Protein AF-A0A1F8WYG2-F1 (afdb_monomer_lite)

Radius of gyration: 19.36 Å; chains: 1; bounding box: 57×22×66 Å

Structure (mmCIF, N/CA/C/O backbone):
data_AF-A0A1F8WYG2-F1
#
_entry.id   AF-A0A1F8WYG2-F1
#
loop_
_atom_site.group_PDB
_atom_site.id
_atom_site.type_symbol
_atom_site.label_atom_id
_atom_site.label_alt_id
_atom_site.label_comp_id
_atom_site.label_asym_id
_atom_site.label_entity_id
_atom_site.label_seq_id
_atom_site.pdbx_PDB_ins_code
_atom_site.Cartn_x
_atom_site.Cartn_y
_atom_site.Cartn_z
_atom_site.occupancy
_atom_site.B_iso_or_equiv
_atom_site.auth_seq_id
_atom_site.auth_comp_id
_atom_site.auth_asym_id
_atom_site.auth_atom_id
_atom_site.pdbx_PDB_model_num
ATOM 1 N N . MET A 1 1 ? -41.622 7.929 -39.338 1.00 44.53 1 MET A N 1
ATOM 2 C CA . MET A 1 1 ? -40.255 7.394 -39.128 1.00 44.53 1 MET A CA 1
ATOM 3 C C . MET A 1 1 ? -39.830 7.706 -37.699 1.00 44.53 1 MET A C 1
ATOM 5 O O . MET A 1 1 ? -39.819 8.874 -37.331 1.00 44.53 1 MET A O 1
ATOM 9 N N . LYS A 1 2 ? -39.588 6.684 -36.868 1.00 41.88 2 LYS A N 1
ATOM 10 C CA . LYS A 1 2 ? -39.145 6.846 -35.472 1.00 41.88 2 LYS A CA 1
ATOM 11 C C . LYS A 1 2 ? -37.666 7.257 -35.469 1.00 41.88 2 LYS A C 1
ATOM 13 O O . LYS A 1 2 ? -36.857 6.557 -36.065 1.00 41.88 2 LYS A O 1
ATOM 18 N N . LYS A 1 3 ? -37.320 8.378 -34.828 1.00 45.22 3 LYS A N 1
ATOM 19 C CA . LYS A 1 3 ? -35.924 8.727 -34.521 1.00 45.22 3 LYS A CA 1
ATOM 20 C C . LYS A 1 3 ? -35.469 7.810 -33.383 1.00 45.22 3 LYS A C 1
ATOM 22 O O . LYS A 1 3 ? -36.009 7.900 -32.285 1.00 45.22 3 LYS A O 1
ATOM 27 N N . THR A 1 4 ? -34.554 6.890 -33.660 1.00 48.59 4 THR A N 1
ATOM 28 C CA . THR A 1 4 ? -33.928 6.028 -32.653 1.00 48.59 4 THR A CA 1
ATOM 29 C C . THR A 1 4 ? -33.002 6.861 -31.769 1.00 48.59 4 THR A C 1
ATOM 31 O O . THR A 1 4 ? -32.191 7.644 -32.264 1.00 48.59 4 THR A O 1
ATOM 34 N N . ALA A 1 5 ? -33.166 6.729 -30.451 1.00 56.44 5 ALA A N 1
ATOM 35 C CA . ALA A 1 5 ? -32.264 7.305 -29.466 1.00 56.44 5 ALA A CA 1
ATOM 36 C C . ALA A 1 5 ? -30.870 6.695 -29.660 1.00 56.44 5 ALA A C 1
ATOM 38 O O . ALA A 1 5 ? -30.727 5.478 -29.751 1.00 56.44 5 ALA A O 1
ATOM 39 N N . LYS A 1 6 ? -29.856 7.552 -29.771 1.00 54.53 6 LYS A N 1
ATOM 40 C CA . LYS A 1 6 ? -28.453 7.149 -29.827 1.00 54.53 6 LYS A CA 1
ATOM 41 C C . LYS A 1 6 ? -28.113 6.533 -28.469 1.00 54.53 6 LYS A C 1
ATOM 43 O O . LYS A 1 6 ? -28.073 7.260 -27.480 1.00 54.53 6 LYS A O 1
ATOM 48 N N . GLU A 1 7 ? -27.934 5.215 -28.413 1.00 55.88 7 GLU A N 1
ATOM 49 C CA . GLU A 1 7 ? -27.361 4.546 -27.246 1.00 55.88 7 GLU A CA 1
ATOM 50 C C . GLU A 1 7 ? -25.999 5.187 -26.973 1.00 55.88 7 GLU A C 1
ATOM 52 O O . GLU A 1 7 ? -25.064 5.079 -27.765 1.00 55.88 7 GLU A O 1
ATOM 57 N N . THR A 1 8 ? -25.903 5.949 -25.888 1.00 54.72 8 THR A N 1
ATOM 58 C CA . THR A 1 8 ? -24.625 6.453 -25.398 1.00 54.72 8 THR A CA 1
ATOM 59 C C . THR A 1 8 ? -23.932 5.288 -24.707 1.00 54.72 8 THR A C 1
ATOM 61 O O . THR A 1 8 ? -24.116 5.081 -23.507 1.00 54.72 8 THR A O 1
ATOM 64 N N . SER A 1 9 ? -23.177 4.488 -25.459 1.00 60.47 9 SER A N 1
ATOM 65 C CA . SER A 1 9 ? -22.194 3.590 -24.866 1.00 60.47 9 SER A CA 1
ATOM 66 C C . SER A 1 9 ? -21.177 4.459 -24.125 1.00 60.47 9 SER A C 1
ATOM 68 O O . SER A 1 9 ? -20.394 5.186 -24.735 1.00 60.47 9 SER A O 1
ATOM 70 N N . PHE A 1 10 ? -21.238 4.456 -22.794 1.00 62.09 10 PHE A N 1
ATOM 71 C CA . PHE A 1 10 ? -20.141 4.959 -21.980 1.00 62.09 10 PHE A CA 1
ATOM 72 C C . PHE A 1 10 ? -18.977 3.990 -22.180 1.00 62.09 10 PHE A C 1
ATOM 74 O O . PHE A 1 10 ? -18.913 2.949 -21.527 1.00 62.09 10 PHE A O 1
ATOM 81 N N . ASP A 1 11 ? -18.079 4.305 -23.111 1.00 64.69 11 ASP A N 1
ATOM 82 C CA . ASP A 1 11 ? -16.785 3.640 -23.155 1.00 64.69 11 ASP A CA 1
ATOM 83 C C . ASP A 1 11 ? -16.058 4.003 -21.858 1.00 64.69 11 ASP A C 1
ATOM 85 O O . ASP A 1 11 ? -15.578 5.122 -21.662 1.00 64.69 11 ASP A O 1
ATOM 89 N N . ASN A 1 12 ? -16.059 3.063 -20.916 1.00 78.12 12 ASN A N 1
ATOM 90 C CA . ASN A 1 12 ? -15.431 3.227 -19.616 1.00 78.12 12 ASN A CA 1
ATOM 91 C C . ASN A 1 12 ? -13.911 3.105 -19.771 1.00 78.12 12 ASN A C 1
ATOM 93 O O . ASN A 1 12 ? -13.324 2.051 -19.522 1.00 78.12 12 ASN A O 1
ATOM 97 N N . PHE A 1 13 ? -13.266 4.190 -20.195 1.00 87.75 13 PHE A N 1
ATOM 98 C CA . PHE A 1 13 ? -11.813 4.298 -20.161 1.00 87.75 13 PHE A CA 1
ATOM 99 C C . PHE A 1 13 ? -11.350 4.515 -18.722 1.00 87.75 13 PHE A C 1
ATOM 101 O O . PHE A 1 13 ? -11.733 5.483 -18.065 1.00 87.75 13 PHE A O 1
ATOM 108 N N . PHE A 1 14 ? -10.498 3.616 -18.235 1.00 90.06 14 PHE A N 1
ATOM 109 C CA . PHE A 1 14 ? -9.895 3.717 -16.913 1.00 90.06 14 PHE A CA 1
ATOM 110 C C . PHE A 1 14 ? -8.401 3.983 -17.030 1.00 90.06 14 PHE A C 1
ATOM 112 O O . PHE A 1 14 ? -7.701 3.335 -17.809 1.00 90.06 14 PHE A O 1
ATOM 119 N N . LYS A 1 15 ? -7.898 4.910 -16.215 1.00 93.88 15 LYS A N 1
ATOM 120 C CA . LYS A 1 15 ? -6.464 5.140 -16.082 1.00 93.88 15 LYS A CA 1
ATOM 121 C C . LYS A 1 15 ? -5.867 4.065 -15.177 1.00 93.88 15 LYS A C 1
ATOM 123 O O . LYS A 1 15 ? -6.385 3.800 -14.089 1.00 93.88 15 LYS A O 1
ATOM 128 N N . ILE A 1 16 ? -4.786 3.448 -15.634 1.00 95.19 16 ILE A N 1
ATOM 129 C CA . ILE A 1 16 ? -4.083 2.380 -14.921 1.00 95.19 16 ILE A CA 1
ATOM 130 C C . ILE A 1 16 ? -2.576 2.610 -15.009 1.00 95.19 16 ILE A C 1
ATOM 132 O O . ILE A 1 16 ? -2.109 3.272 -15.936 1.00 95.19 16 ILE A O 1
ATOM 136 N N . ASP A 1 17 ? -1.828 2.052 -14.063 1.00 96.75 17 ASP A N 1
ATOM 137 C CA . ASP A 1 17 ? -0.365 1.995 -14.113 1.00 96.75 17 ASP A CA 1
ATOM 138 C C . ASP A 1 17 ? 0.087 0.545 -13.933 1.00 96.75 17 ASP A C 1
ATOM 140 O O . ASP A 1 17 ? -0.236 -0.097 -12.937 1.00 96.75 17 ASP A O 1
ATOM 144 N N . LEU A 1 18 ? 0.793 0.005 -14.921 1.00 97.00 18 LEU A N 1
ATOM 145 C CA . LEU A 1 18 ? 1.204 -1.398 -14.939 1.00 97.00 18 LEU A CA 1
ATOM 146 C C . LEU A 1 18 ? 2.680 -1.599 -14.576 1.00 97.00 18 LEU A C 1
ATOM 148 O O . LEU A 1 18 ? 3.177 -2.715 -14.699 1.00 97.00 18 LEU A O 1
ATOM 152 N N . HIS A 1 19 ? 3.385 -0.547 -14.146 1.00 97.19 19 HIS A N 1
ATOM 153 C CA . HIS A 1 19 ? 4.816 -0.616 -13.858 1.00 97.19 19 HIS A CA 1
ATOM 154 C C . HIS A 1 19 ? 5.173 0.196 -12.612 1.00 97.19 19 HIS A C 1
ATOM 156 O O . HIS A 1 19 ? 5.868 1.211 -12.676 1.00 97.19 19 HIS A O 1
ATOM 162 N N . ILE A 1 20 ? 4.752 -0.288 -11.442 1.00 97.56 20 ILE A N 1
ATOM 163 C CA . ILE A 1 20 ? 5.141 0.2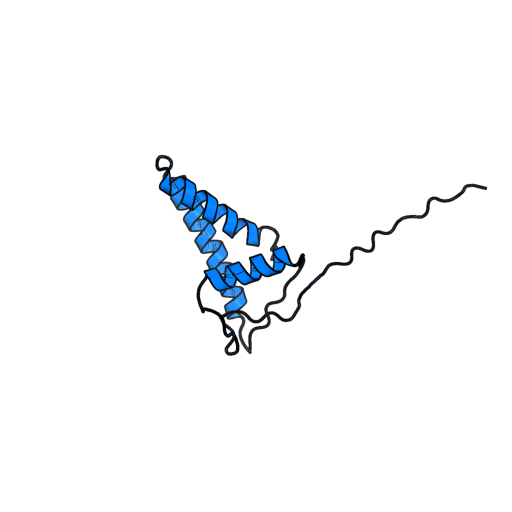99 -10.158 1.00 97.56 20 ILE A CA 1
ATOM 164 C C . ILE A 1 20 ? 6.160 -0.593 -9.453 1.00 97.56 20 ILE A C 1
ATOM 166 O O . ILE A 1 20 ? 5.890 -1.746 -9.120 1.00 97.56 20 ILE A O 1
ATOM 170 N N . HIS A 1 21 ? 7.324 -0.020 -9.150 1.00 98.06 21 HIS A N 1
ATOM 171 C CA . HIS A 1 21 ? 8.255 -0.578 -8.173 1.00 98.06 21 HIS A CA 1
ATOM 172 C C . HIS A 1 21 ? 7.916 -0.061 -6.769 1.00 98.06 21 HIS A C 1
ATOM 174 O O . HIS A 1 21 ? 7.545 1.098 -6.598 1.00 98.06 21 HIS A O 1
ATOM 180 N N . THR A 1 22 ? 8.089 -0.906 -5.763 1.00 98.44 22 THR A N 1
ATOM 181 C CA . THR A 1 22 ? 7.867 -0.623 -4.343 1.00 98.44 22 THR A CA 1
ATOM 182 C C . THR A 1 22 ? 9.198 -0.549 -3.594 1.00 98.44 22 THR A C 1
ATOM 184 O O . THR A 1 22 ? 10.235 -0.920 -4.151 1.00 98.44 22 THR A O 1
ATOM 187 N N . PRO A 1 23 ? 9.206 -0.156 -2.307 1.00 98.38 23 PRO A N 1
ATOM 188 C CA . PRO A 1 23 ? 10.413 -0.208 -1.485 1.00 98.38 23 PRO A CA 1
ATOM 189 C C . PRO A 1 23 ? 11.090 -1.587 -1.365 1.00 98.38 23 PRO A C 1
ATOM 191 O O . PRO A 1 23 ? 12.257 -1.648 -0.969 1.00 98.38 23 PRO A O 1
ATOM 194 N N . SER A 1 24 ? 10.395 -2.683 -1.706 1.00 97.56 24 SER A N 1
ATOM 195 C CA . SER A 1 24 ? 10.988 -4.028 -1.797 1.00 97.56 24 SER A CA 1
ATOM 196 C C . SER A 1 24 ? 11.847 -4.228 -3.050 1.00 97.56 24 SER A C 1
ATOM 198 O O . SER A 1 24 ? 12.646 -5.161 -3.104 1.00 97.56 24 SER A O 1
ATOM 200 N N . SER A 1 25 ? 11.723 -3.359 -4.053 1.00 97.25 25 SER A N 1
ATOM 201 C CA . SER A 1 25 ? 12.573 -3.374 -5.240 1.00 97.25 25 SER A CA 1
ATOM 202 C C . SER A 1 25 ? 13.958 -2.801 -4.937 1.00 97.25 25 SER A C 1
ATOM 204 O O . SER A 1 25 ? 14.108 -1.796 -4.238 1.00 97.25 25 SER A O 1
ATOM 206 N N . SER A 1 26 ? 14.995 -3.399 -5.522 1.00 94.75 26 SER A N 1
ATOM 207 C CA . SER A 1 26 ? 16.385 -2.956 -5.353 1.00 94.75 26 SER A CA 1
ATOM 208 C C . SER A 1 26 ? 16.643 -1.541 -5.884 1.00 94.75 26 SER A C 1
ATOM 210 O O . SER A 1 26 ? 17.488 -0.831 -5.344 1.00 94.75 26 SER A O 1
ATOM 212 N N . CYS A 1 27 ? 15.907 -1.113 -6.914 1.00 95.69 27 CYS A N 1
ATOM 213 C CA . CYS A 1 27 ? 16.064 0.200 -7.544 1.00 95.69 27 CYS A CA 1
ATOM 214 C C . CYS A 1 27 ? 15.300 1.329 -6.833 1.00 95.69 27 CYS A C 1
ATOM 216 O O . CYS A 1 27 ? 15.428 2.493 -7.224 1.00 95.69 27 CYS A O 1
ATOM 218 N N . TYR A 1 28 ? 14.472 1.004 -5.836 1.00 97.06 28 TYR A N 1
ATOM 219 C CA . TYR A 1 28 ? 13.579 1.977 -5.222 1.00 97.06 28 TYR A CA 1
ATOM 220 C C . TYR A 1 28 ? 14.353 2.942 -4.322 1.00 97.06 28 TYR A C 1
ATOM 222 O O . TYR A 1 28 ? 15.073 2.528 -3.415 1.00 97.06 28 TYR A O 1
ATOM 230 N N . LYS A 1 29 ? 14.203 4.245 -4.582 1.00 96.06 29 LYS A N 1
ATOM 231 C CA . LYS A 1 29 ? 14.987 5.308 -3.927 1.00 96.06 29 LYS A CA 1
ATOM 232 C C . LYS A 1 29 ? 14.320 5.908 -2.686 1.00 96.06 29 LYS A C 1
ATOM 234 O O . LYS A 1 29 ? 14.965 6.668 -1.970 1.00 96.06 29 LYS A O 1
ATOM 239 N N . GLY A 1 30 ? 13.036 5.628 -2.461 1.00 95.00 30 GLY A N 1
ATOM 240 C CA . GLY A 1 30 ? 12.296 6.122 -1.298 1.00 95.00 30 GLY A CA 1
ATOM 241 C C . GLY A 1 30 ? 12.631 5.369 -0.009 1.00 95.00 30 GLY A C 1
ATOM 242 O O . GLY A 1 30 ? 13.478 4.473 0.016 1.00 95.00 30 GLY A O 1
ATOM 243 N N . LYS A 1 31 ? 11.948 5.737 1.080 1.00 97.31 31 LYS A N 1
ATOM 244 C CA . LYS A 1 31 ? 12.099 5.050 2.367 1.00 97.31 31 LYS A CA 1
ATOM 245 C C . LYS A 1 31 ? 11.592 3.611 2.273 1.00 97.31 31 LYS A C 1
ATOM 247 O O . LYS A 1 31 ? 10.690 3.303 1.501 1.00 97.31 31 LYS A O 1
ATOM 252 N N . LYS A 1 32 ? 12.175 2.725 3.079 1.00 95.88 32 LYS A N 1
ATOM 253 C CA . LYS A 1 32 ? 11.794 1.307 3.159 1.00 95.88 32 LYS A CA 1
ATOM 254 C C . LYS A 1 32 ? 10.936 1.038 4.393 1.00 95.88 32 LYS A C 1
ATOM 256 O O . LYS A 1 32 ? 11.266 0.178 5.202 1.00 95.88 32 LYS A O 1
ATOM 261 N N . ASP A 1 33 ? 9.865 1.814 4.539 1.00 97.50 33 ASP A N 1
ATOM 262 C CA . ASP A 1 33 ? 8.914 1.748 5.651 1.00 97.50 33 ASP A CA 1
ATOM 263 C C . ASP A 1 33 ? 7.461 1.680 5.154 1.00 97.50 33 ASP A C 1
ATOM 265 O O . ASP A 1 33 ? 7.183 1.885 3.973 1.00 97.50 33 ASP A O 1
ATOM 269 N N . ASP A 1 34 ? 6.533 1.353 6.058 1.00 97.94 34 ASP A N 1
ATOM 270 C CA . ASP A 1 34 ? 5.113 1.151 5.740 1.00 97.94 34 ASP A CA 1
ATOM 271 C C . ASP A 1 34 ? 4.437 2.424 5.203 1.00 97.94 34 ASP A C 1
ATOM 273 O O . ASP A 1 34 ? 3.514 2.338 4.393 1.00 97.94 34 ASP A O 1
ATOM 277 N N . GLU A 1 35 ? 4.901 3.607 5.614 1.00 97.81 35 GLU A N 1
ATOM 278 C CA . GLU A 1 35 ? 4.338 4.879 5.156 1.00 97.81 35 GLU A CA 1
ATOM 279 C C . GLU A 1 35 ? 4.651 5.126 3.673 1.00 97.81 35 GLU A C 1
ATOM 281 O O . GLU A 1 35 ? 3.784 5.606 2.943 1.00 97.81 35 GLU A O 1
ATOM 286 N N . GLU A 1 36 ? 5.831 4.731 3.179 1.00 98.12 36 GLU A N 1
ATOM 287 C CA . GLU A 1 36 ? 6.140 4.834 1.746 1.00 98.12 36 GLU A CA 1
ATOM 288 C C . GLU A 1 36 ? 5.259 3.896 0.896 1.00 98.12 36 GLU A C 1
ATOM 290 O O . GLU A 1 36 ? 4.838 4.274 -0.198 1.00 98.12 36 GLU A O 1
ATOM 295 N N . TYR A 1 37 ? 4.881 2.717 1.409 1.00 98.25 37 TYR A N 1
ATOM 296 C CA . TYR A 1 37 ? 3.887 1.859 0.743 1.00 98.25 37 TYR A CA 1
ATOM 297 C C . TYR A 1 37 ? 2.512 2.529 0.691 1.00 98.25 37 TYR A C 1
ATOM 299 O O . TYR A 1 37 ? 1.893 2.594 -0.371 1.00 98.25 37 TYR A O 1
ATOM 307 N N . LEU A 1 38 ? 2.028 3.065 1.814 1.00 98.06 38 LEU A N 1
ATOM 308 C CA . LEU A 1 38 ? 0.740 3.765 1.852 1.00 98.06 38 LEU A CA 1
ATOM 309 C C . LEU A 1 38 ? 0.725 4.967 0.900 1.00 98.06 38 LEU A C 1
ATOM 311 O O . LEU A 1 38 ? -0.261 5.184 0.195 1.00 98.06 38 LEU A O 1
ATOM 315 N N . LYS A 1 39 ? 1.845 5.685 0.792 1.00 98.06 39 LYS A N 1
ATOM 316 C CA . LYS A 1 39 ? 2.022 6.807 -0.134 1.00 98.06 39 LYS A CA 1
ATOM 317 C C . LYS A 1 39 ? 1.902 6.404 -1.607 1.00 98.06 39 LYS A C 1
ATOM 319 O O . LYS A 1 39 ? 1.412 7.207 -2.405 1.00 98.06 39 LYS A O 1
ATOM 324 N N . ILE A 1 40 ? 2.291 5.183 -1.991 1.00 97.69 40 ILE A N 1
ATOM 325 C CA . ILE A 1 40 ? 2.040 4.657 -3.348 1.00 97.69 40 ILE A CA 1
ATOM 326 C C . ILE A 1 40 ? 0.529 4.602 -3.613 1.00 97.69 40 ILE A C 1
ATOM 328 O O . ILE A 1 40 ? 0.074 5.098 -4.645 1.00 97.69 40 ILE A O 1
ATOM 332 N N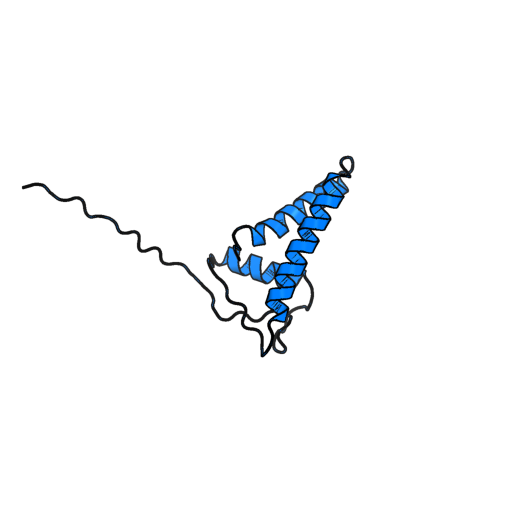 . LEU A 1 41 ? -0.264 4.083 -2.668 1.00 97.00 41 LEU A N 1
ATOM 333 C CA . LEU A 1 41 ? -1.727 4.019 -2.800 1.00 97.00 41 LEU A CA 1
ATOM 334 C C . LEU A 1 41 ? -2.372 5.410 -2.780 1.00 97.00 41 LEU A C 1
ATOM 336 O O . LEU A 1 41 ? -3.273 5.684 -3.573 1.00 97.00 41 LEU A O 1
ATOM 340 N N . GLU A 1 42 ? -1.898 6.312 -1.916 1.00 96.81 42 GLU A N 1
ATOM 341 C CA . GLU A 1 42 ? -2.346 7.711 -1.890 1.00 96.81 42 GLU A CA 1
ATOM 342 C C . GLU A 1 42 ? -2.074 8.403 -3.230 1.00 96.81 42 GLU A C 1
ATOM 344 O O . GLU A 1 42 ? -2.943 9.092 -3.767 1.00 96.81 42 GLU A O 1
ATOM 349 N N . THR A 1 43 ? -0.891 8.177 -3.805 1.00 96.50 43 THR A N 1
ATOM 350 C CA . THR A 1 43 ? -0.502 8.724 -5.109 1.00 96.50 43 THR A CA 1
ATOM 351 C C . THR A 1 43 ? -1.362 8.144 -6.224 1.00 96.50 43 THR A C 1
ATOM 353 O O . THR A 1 43 ? -1.832 8.902 -7.073 1.00 96.50 43 THR A O 1
ATOM 356 N N . ALA A 1 44 ? -1.626 6.836 -6.212 1.00 95.69 44 ALA A N 1
ATOM 357 C CA . ALA A 1 44 ? -2.505 6.190 -7.180 1.00 95.69 44 ALA A CA 1
ATOM 358 C C . ALA A 1 44 ? -3.922 6.779 -7.129 1.00 95.69 44 ALA A C 1
ATOM 360 O O . ALA A 1 44 ? -4.452 7.208 -8.154 1.00 95.69 44 ALA A O 1
ATOM 361 N N . LYS A 1 45 ? -4.487 6.917 -5.923 1.00 94.44 45 LYS A N 1
ATOM 362 C CA . LYS A 1 45 ? -5.809 7.516 -5.700 1.00 94.44 45 LYS A CA 1
ATOM 363 C C . LYS A 1 45 ? -5.862 8.981 -6.137 1.00 94.44 45 LYS A C 1
ATOM 365 O O . LYS A 1 45 ? -6.806 9.384 -6.806 1.00 94.44 45 LYS A O 1
ATOM 370 N N . LYS A 1 46 ? -4.831 9.772 -5.816 1.00 95.94 46 LYS A N 1
ATOM 371 C CA . LYS A 1 46 ? -4.708 11.176 -6.248 1.00 95.94 46 LYS A CA 1
ATOM 372 C C . LYS A 1 46 ? -4.655 11.315 -7.773 1.00 95.94 46 LYS A C 1
ATOM 374 O O . LYS A 1 46 ? -5.124 12.314 -8.306 1.00 95.94 46 LYS A O 1
ATOM 379 N N . ASN A 1 47 ? -4.072 10.337 -8.462 1.00 95.25 47 ASN A N 1
ATOM 380 C CA . ASN A 1 47 ? -3.928 10.326 -9.917 1.00 95.25 47 ASN A CA 1
ATOM 381 C C . ASN A 1 47 ? -5.096 9.656 -10.657 1.00 95.25 47 ASN A C 1
ATOM 383 O O . ASN A 1 47 ? -4.974 9.471 -11.872 1.00 95.25 47 ASN A O 1
ATOM 387 N N . ASP A 1 48 ? -6.176 9.308 -9.946 1.00 93.25 48 ASP A N 1
ATOM 388 C CA . ASP A 1 48 ? -7.345 8.576 -10.450 1.00 93.25 48 ASP A CA 1
ATOM 389 C C . ASP A 1 48 ? -6.977 7.247 -11.137 1.00 93.25 48 ASP A C 1
ATOM 391 O O . ASP A 1 48 ? -7.562 6.837 -12.139 1.00 93.25 48 ASP A O 1
ATOM 395 N N . LEU A 1 49 ? -5.950 6.567 -10.611 1.00 93.62 49 LEU A N 1
ATOM 396 C CA . LEU A 1 49 ? -5.583 5.231 -11.067 1.00 93.62 49 LEU A CA 1
ATOM 397 C C . LEU A 1 49 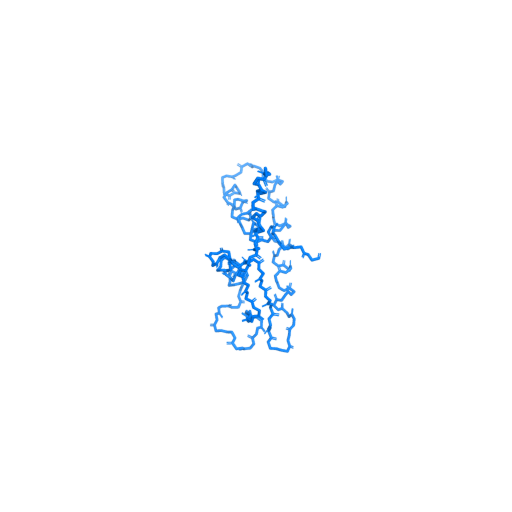? -6.563 4.214 -10.488 1.00 93.62 49 LEU A C 1
ATOM 399 O O . LEU A 1 49 ? -6.659 4.036 -9.273 1.00 93.62 49 LEU A O 1
ATOM 403 N N . ARG A 1 50 ? -7.276 3.521 -11.373 1.00 91.81 50 ARG A N 1
ATOM 404 C CA . ARG A 1 50 ? -8.247 2.484 -11.002 1.00 91.81 50 ARG A CA 1
ATOM 405 C C . ARG A 1 50 ? -7.593 1.139 -10.731 1.00 91.81 50 ARG A C 1
ATOM 407 O O . ARG A 1 50 ? -8.125 0.361 -9.947 1.00 91.81 50 ARG A O 1
ATOM 414 N N . VAL A 1 51 ? -6.461 0.881 -11.381 1.00 92.88 51 VAL A N 1
ATOM 415 C CA . VAL A 1 51 ? -5.661 -0.333 -11.222 1.00 92.88 51 VAL A CA 1
ATOM 416 C C . VAL A 1 51 ? -4.191 0.060 -11.196 1.00 92.88 51 VAL A C 1
ATOM 418 O O . VAL A 1 51 ? -3.758 0.904 -11.984 1.00 92.88 51 VAL A O 1
ATOM 421 N N . ILE A 1 52 ? -3.439 -0.575 -10.301 1.00 95.06 52 ILE A N 1
ATOM 422 C CA . ILE A 1 52 ? -1.981 -0.540 -10.297 1.00 95.06 52 ILE A CA 1
ATOM 423 C C . ILE A 1 52 ? -1.431 -1.966 -10.340 1.00 95.06 52 ILE A C 1
ATOM 425 O O . ILE A 1 52 ? -2.016 -2.860 -9.726 1.00 95.06 52 ILE A O 1
ATOM 429 N N . ALA A 1 53 ? -0.313 -2.183 -11.028 1.00 96.50 53 ALA A N 1
ATOM 430 C CA . ALA A 1 53 ? 0.437 -3.433 -10.964 1.00 96.50 53 ALA A CA 1
ATOM 431 C C . ALA A 1 53 ? 1.766 -3.224 -10.237 1.00 96.50 53 ALA A C 1
ATOM 433 O O . ALA A 1 53 ? 2.494 -2.266 -10.499 1.00 96.50 53 ALA A O 1
ATOM 434 N N . ILE A 1 54 ? 2.079 -4.149 -9.331 1.00 97.06 54 ILE A N 1
ATOM 435 C CA . ILE A 1 54 ? 3.360 -4.185 -8.632 1.00 97.06 54 ILE A CA 1
ATOM 436 C C . ILE A 1 54 ? 4.326 -5.055 -9.431 1.00 97.06 54 ILE A C 1
ATOM 438 O O . ILE A 1 54 ? 4.082 -6.245 -9.620 1.00 97.06 54 ILE A O 1
ATOM 442 N N . THR A 1 55 ? 5.424 -4.460 -9.884 1.00 97.31 55 THR A N 1
ATOM 443 C CA . THR A 1 55 ? 6.409 -5.087 -10.774 1.00 97.31 55 THR A CA 1
ATOM 444 C C . THR A 1 55 ? 7.817 -4.944 -10.199 1.00 97.31 55 THR A C 1
ATOM 446 O O . THR A 1 55 ? 8.708 -4.376 -10.828 1.00 97.31 55 THR A O 1
ATOM 449 N N . ASP A 1 56 ? 8.029 -5.401 -8.965 1.00 98.00 56 ASP A N 1
ATOM 450 C CA . ASP A 1 56 ? 9.347 -5.369 -8.324 1.00 98.00 56 ASP A CA 1
ATOM 451 C C . ASP A 1 56 ? 10.366 -6.258 -9.048 1.00 98.00 56 ASP A C 1
ATOM 453 O O . ASP A 1 56 ? 10.025 -7.271 -9.659 1.00 98.00 56 ASP A O 1
ATOM 457 N N . HIS A 1 57 ? 11.647 -5.889 -8.971 1.00 97.00 57 HIS A N 1
ATOM 458 C CA . HIS A 1 57 ? 12.711 -6.666 -9.603 1.00 97.00 57 HIS A CA 1
ATOM 459 C C . HIS A 1 57 ? 12.826 -8.055 -8.973 1.00 97.00 57 HIS A C 1
ATOM 461 O O . HIS A 1 57 ? 13.292 -8.185 -7.841 1.00 97.00 57 HIS A O 1
ATOM 467 N N . ASN A 1 58 ? 12.443 -9.083 -9.737 1.00 95.62 58 ASN A N 1
ATOM 468 C CA . ASN A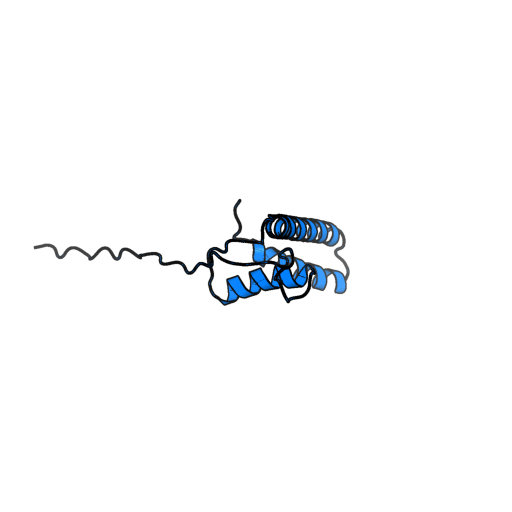 1 58 ? 12.570 -10.499 -9.379 1.00 95.62 58 ASN A CA 1
ATOM 469 C C . ASN A 1 58 ? 11.972 -10.843 -8.002 1.00 95.62 58 ASN A C 1
ATOM 471 O O . ASN A 1 58 ? 12.489 -11.709 -7.298 1.00 95.62 58 ASN A O 1
ATOM 475 N N . SER A 1 59 ? 10.917 -10.138 -7.589 1.00 95.06 59 SER A N 1
ATOM 476 C CA . SER A 1 59 ? 10.358 -10.257 -6.246 1.00 95.06 59 SER A CA 1
ATOM 477 C C . SER A 1 59 ? 8.859 -9.974 -6.229 1.00 95.06 59 SER A C 1
ATOM 479 O O . SER A 1 59 ? 8.362 -9.143 -6.982 1.00 95.06 59 SER A O 1
ATOM 481 N N . ILE A 1 60 ? 8.149 -10.650 -5.327 1.00 96.81 60 ILE A N 1
ATOM 482 C CA . ILE A 1 60 ? 6.736 -10.395 -5.004 1.00 96.81 60 ILE A CA 1
ATOM 483 C C . ILE A 1 60 ? 6.568 -9.785 -3.604 1.00 96.81 60 ILE A C 1
ATOM 485 O O . ILE A 1 60 ? 5.449 -9.652 -3.106 1.00 96.81 60 ILE A O 1
ATOM 489 N N . GLU A 1 61 ? 7.672 -9.437 -2.939 1.00 98.00 61 GLU A N 1
ATOM 490 C CA . GLU A 1 61 ? 7.654 -8.979 -1.546 1.00 98.00 61 GLU A CA 1
ATOM 491 C C . GLU A 1 61 ? 6.905 -7.652 -1.378 1.00 98.00 61 GLU A C 1
ATOM 493 O O . GLU A 1 61 ? 6.223 -7.468 -0.372 1.00 98.00 61 GLU A O 1
ATOM 498 N N . GLY A 1 62 ? 6.910 -6.773 -2.387 1.00 97.69 62 GLY A N 1
ATOM 499 C CA . GLY A 1 62 ? 6.116 -5.546 -2.355 1.00 97.69 62 GLY A CA 1
ATOM 500 C C . GLY A 1 62 ? 4.614 -5.808 -2.235 1.00 97.69 62 GLY A C 1
ATOM 501 O O . GLY A 1 62 ? 3.941 -5.193 -1.409 1.00 97.69 62 GLY A O 1
ATOM 502 N N . TYR A 1 63 ? 4.092 -6.775 -2.996 1.00 96.00 63 TYR A N 1
ATOM 503 C CA . TYR A 1 63 ? 2.693 -7.202 -2.902 1.00 96.00 63 TYR A CA 1
ATOM 504 C C . TYR A 1 63 ? 2.372 -7.783 -1.518 1.00 96.00 63 TYR A C 1
ATOM 506 O O . TYR A 1 63 ? 1.421 -7.345 -0.868 1.00 96.00 63 TYR A O 1
ATOM 514 N N . LYS A 1 64 ? 3.199 -8.714 -1.023 1.00 97.56 64 LYS A N 1
ATOM 515 C CA . LYS A 1 64 ? 3.020 -9.298 0.318 1.00 97.56 64 LYS A CA 1
ATOM 516 C C . LYS A 1 64 ? 3.036 -8.229 1.407 1.00 97.56 64 LYS A C 1
ATOM 518 O O . LYS A 1 64 ? 2.259 -8.299 2.358 1.00 97.56 64 LYS A O 1
ATOM 523 N N . LYS A 1 65 ? 3.890 -7.214 1.259 1.00 98.00 65 LYS A N 1
ATOM 524 C CA . LYS A 1 65 ? 3.997 -6.119 2.218 1.00 98.00 65 LYS A CA 1
ATOM 525 C C . LYS A 1 65 ? 2.724 -5.275 2.273 1.00 98.00 65 LYS A C 1
ATOM 527 O O . LYS A 1 65 ? 2.297 -4.940 3.375 1.00 98.00 65 LYS A O 1
ATOM 532 N N . PHE A 1 66 ? 2.065 -5.009 1.143 1.00 97.25 66 PHE A N 1
ATOM 533 C CA . PHE A 1 66 ? 0.746 -4.361 1.140 1.00 97.25 66 PHE A CA 1
ATOM 534 C C . PHE A 1 66 ? -0.303 -5.157 1.926 1.00 97.25 66 PHE A C 1
ATOM 536 O O . PHE A 1 66 ? -1.037 -4.564 2.719 1.00 97.25 66 PHE A O 1
ATOM 543 N N . LEU A 1 67 ? -0.355 -6.483 1.750 1.00 96.00 67 LEU A N 1
ATOM 544 C CA . LEU A 1 67 ? -1.278 -7.344 2.501 1.00 96.00 67 LEU A CA 1
ATOM 545 C C . LEU A 1 67 ? -0.983 -7.312 4.003 1.00 96.00 67 LEU A C 1
ATOM 547 O O . LEU A 1 67 ? -1.882 -7.068 4.803 1.00 96.00 67 LEU A O 1
ATOM 551 N N . CYS A 1 68 ? 0.290 -7.454 4.373 1.00 97.44 68 CYS A N 1
ATOM 552 C CA . CYS A 1 68 ? 0.732 -7.396 5.762 1.00 97.44 68 CYS A CA 1
ATOM 553 C C . CYS A 1 68 ? 0.370 -6.055 6.426 1.00 97.44 68 CYS A C 1
ATOM 555 O O . CYS A 1 68 ? -0.145 -6.035 7.542 1.00 97.44 68 CYS A O 1
ATOM 557 N N . ILE A 1 69 ? 0.578 -4.927 5.733 1.00 97.62 69 ILE A N 1
ATOM 558 C CA . ILE A 1 69 ? 0.195 -3.596 6.232 1.00 97.62 69 ILE A CA 1
ATOM 559 C C . ILE A 1 69 ? -1.322 -3.511 6.437 1.00 97.62 69 ILE A C 1
ATOM 561 O O . ILE A 1 69 ? -1.773 -3.039 7.482 1.00 97.62 69 ILE A O 1
ATOM 565 N N . LYS A 1 70 ? -2.117 -3.982 5.467 1.00 96.44 70 LYS A N 1
ATOM 566 C CA . LYS A 1 70 ? -3.586 -4.003 5.554 1.00 96.44 70 LYS A CA 1
ATOM 567 C C . LYS A 1 70 ? -4.061 -4.806 6.769 1.00 96.44 70 LYS A C 1
ATOM 569 O O . LYS A 1 70 ? -4.884 -4.310 7.537 1.00 96.44 70 LYS A O 1
ATOM 574 N N . GLU A 1 71 ? -3.530 -6.010 6.962 1.00 96.19 71 GLU A N 1
ATOM 575 C CA . GLU A 1 71 ? -3.862 -6.886 8.092 1.00 96.19 71 GLU A CA 1
ATOM 576 C C . GLU A 1 71 ? -3.448 -6.270 9.431 1.00 96.19 71 GLU A C 1
ATOM 578 O O . GLU A 1 71 ? -4.250 -6.218 10.363 1.00 96.19 71 GLU A O 1
ATOM 583 N N . ALA A 1 72 ? -2.238 -5.711 9.517 1.00 96.69 72 ALA A N 1
ATOM 584 C CA . ALA A 1 72 ? -1.754 -5.049 10.724 1.00 96.69 72 ALA A CA 1
ATOM 585 C C . ALA A 1 72 ? -2.607 -3.825 11.099 1.00 96.69 72 ALA A C 1
ATOM 587 O O . ALA A 1 72 ? -2.870 -3.590 12.279 1.00 96.69 72 ALA A O 1
ATOM 588 N N . LEU A 1 73 ? -3.057 -3.038 10.115 1.00 96.12 73 LEU A N 1
ATOM 589 C CA . LEU A 1 73 ? -3.975 -1.920 10.344 1.00 96.12 73 LEU A CA 1
ATOM 590 C C . LEU A 1 73 ? -5.355 -2.400 10.815 1.00 96.12 73 LEU A C 1
ATOM 592 O O . LEU A 1 73 ? -5.928 -1.786 11.714 1.00 96.12 73 LEU A O 1
ATOM 596 N N . ALA A 1 74 ? -5.877 -3.488 10.244 1.00 94.25 74 ALA A N 1
ATOM 597 C CA . ALA A 1 74 ? -7.149 -4.073 10.662 1.00 94.25 74 ALA A CA 1
ATOM 598 C C . ALA A 1 74 ? -7.080 -4.596 12.107 1.00 94.25 74 ALA A C 1
ATOM 600 O O . ALA A 1 74 ? -7.910 -4.215 12.927 1.00 94.25 74 ALA A O 1
ATOM 601 N N . ALA A 1 75 ? -6.034 -5.348 12.453 1.00 94.38 75 ALA A N 1
ATOM 602 C CA . ALA A 1 75 ? -5.824 -5.838 13.813 1.00 94.38 75 ALA A CA 1
ATOM 603 C C . ALA A 1 75 ? -5.686 -4.689 14.830 1.00 94.38 75 ALA A C 1
ATOM 605 O O . ALA A 1 75 ? -6.291 -4.717 15.901 1.00 94.38 75 ALA A O 1
ATOM 606 N N . LYS A 1 76 ? -4.941 -3.626 14.480 1.00 93.88 76 LYS A N 1
ATOM 607 C CA . LYS A 1 76 ? -4.823 -2.426 15.327 1.00 93.88 76 LYS A CA 1
ATOM 608 C C . LYS A 1 76 ? -6.170 -1.737 15.537 1.00 93.88 76 LYS A C 1
ATOM 610 O O . LYS A 1 76 ? -6.472 -1.350 16.663 1.00 93.88 76 LYS A O 1
ATOM 615 N N . ARG A 1 77 ? -6.981 -1.589 14.481 1.00 92.38 77 ARG A N 1
ATOM 616 C CA . ARG A 1 77 ? -8.342 -1.033 14.585 1.00 92.38 77 ARG A CA 1
ATOM 617 C C . ARG A 1 77 ? -9.160 -1.814 15.611 1.00 92.38 77 ARG A C 1
ATOM 619 O O . ARG A 1 77 ? -9.769 -1.181 16.467 1.00 92.38 77 ARG A O 1
ATOM 626 N N . ASP A 1 78 ? -9.148 -3.140 15.522 1.00 90.69 78 ASP A N 1
ATOM 627 C CA . ASP A 1 78 ? -9.959 -4.011 16.377 1.00 90.69 78 ASP A CA 1
ATOM 628 C C . ASP A 1 78 ? -9.514 -3.888 17.842 1.00 90.69 78 ASP A C 1
ATOM 630 O O . ASP A 1 78 ? -10.339 -3.618 18.710 1.00 90.69 78 ASP A O 1
ATOM 634 N N . SER A 1 79 ? -8.199 -3.887 18.099 1.00 88.69 79 SER A N 1
ATOM 635 C CA . SER A 1 79 ? -7.655 -3.667 19.450 1.00 88.69 79 SER A CA 1
ATOM 636 C C . SER A 1 79 ? -8.014 -2.303 20.058 1.00 88.69 79 SER A C 1
ATOM 638 O O . SER A 1 79 ? -8.162 -2.174 21.268 1.00 88.69 79 SER A O 1
ATOM 640 N N . TYR A 1 80 ? -8.157 -1.257 19.235 1.00 85.94 80 TYR A N 1
ATOM 641 C CA . TYR A 1 80 ? -8.498 0.083 19.718 1.00 85.94 80 TYR A CA 1
ATOM 642 C C . TYR A 1 80 ? -9.998 0.291 19.906 1.00 85.94 80 TYR A C 1
ATOM 644 O O . TYR A 1 80 ? -10.379 1.148 20.696 1.00 85.94 80 TYR A O 1
ATOM 652 N N . GLN A 1 81 ? -10.856 -0.472 19.223 1.00 77.44 81 GLN A N 1
ATOM 653 C CA . GLN A 1 81 ? -12.303 -0.408 19.453 1.00 77.44 81 GLN A CA 1
ATOM 654 C C . GLN A 1 81 ? -12.693 -0.895 20.851 1.00 77.44 81 GLN A C 1
ATOM 656 O O . GLN A 1 81 ? -13.689 -0.428 21.395 1.00 77.44 81 GLN A O 1
ATOM 661 N N . GLU A 1 82 ? -11.884 -1.765 21.451 1.00 77.62 82 GLU A N 1
ATOM 662 C CA . GLU A 1 82 ? -12.062 -2.225 22.831 1.00 77.62 82 GLU A CA 1
ATOM 663 C C . GLU A 1 82 ? -11.706 -1.143 23.871 1.00 77.62 82 GLU A C 1
ATOM 665 O O . GLU A 1 82 ? -12.091 -1.244 25.033 1.00 77.62 82 GLU A O 1
ATOM 670 N N . ILE A 1 83 ? -11.010 -0.073 23.464 1.00 76.06 83 ILE A N 1
ATOM 671 C CA . ILE A 1 83 ? -10.503 0.986 24.346 1.00 76.06 83 ILE A CA 1
ATOM 672 C C . ILE A 1 83 ? -11.236 2.298 24.015 1.00 76.06 83 ILE A C 1
ATOM 674 O O . ILE A 1 83 ? -10.776 3.099 23.205 1.00 76.06 83 ILE A O 1
ATOM 678 N N . THR A 1 84 ? -12.408 2.533 24.616 1.00 63.44 84 THR A N 1
ATOM 679 C CA . THR A 1 84 ? -13.343 3.566 24.119 1.00 63.44 84 THR A CA 1
ATOM 680 C C . THR A 1 84 ? -13.211 4.974 24.737 1.00 63.44 84 THR A C 1
ATOM 682 O O . THR A 1 84 ? -13.801 5.911 24.200 1.00 63.44 84 THR A O 1
ATOM 685 N N . ASP A 1 85 ? -12.409 5.180 25.793 1.00 72.62 85 ASP A N 1
ATOM 686 C CA . ASP A 1 85 ? -12.556 6.376 26.659 1.00 72.62 85 ASP A CA 1
ATOM 687 C C . ASP A 1 85 ? -11.485 7.482 26.521 1.00 72.62 85 ASP A C 1
ATOM 689 O O . ASP A 1 85 ? -11.536 8.489 27.230 1.00 72.62 85 ASP A O 1
ATOM 693 N N . SER A 1 86 ? -10.515 7.365 25.603 1.00 82.81 86 SER A N 1
ATOM 694 C CA . SER A 1 86 ? -9.452 8.379 25.433 1.00 82.81 86 SER A CA 1
ATOM 695 C C . SER A 1 86 ? -9.534 9.140 24.104 1.00 82.81 86 SER A C 1
ATOM 697 O O . SER A 1 86 ? -9.620 8.549 23.025 1.00 82.81 86 SER A O 1
ATOM 699 N N . LYS A 1 87 ? -9.392 10.476 24.165 1.00 83.06 87 LYS A N 1
ATOM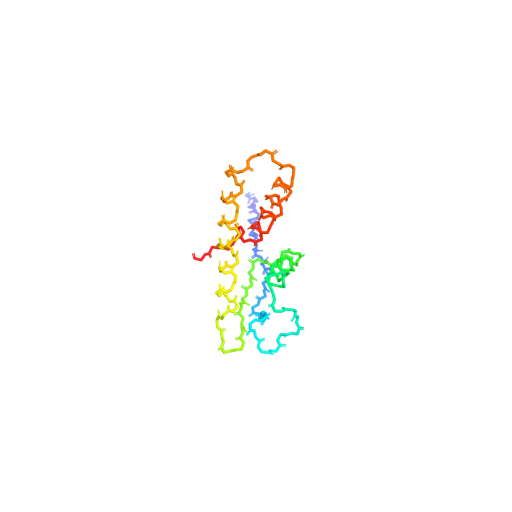 700 C CA . LYS A 1 87 ? -9.262 11.355 22.981 1.00 83.06 87 LYS A CA 1
ATOM 701 C C . LYS A 1 87 ? -8.103 10.942 22.069 1.00 83.06 87 LYS A C 1
ATOM 703 O O . LYS A 1 87 ? -8.198 11.072 20.850 1.00 83.06 87 LYS A O 1
ATOM 708 N N . GLU A 1 88 ? -7.012 10.442 22.646 1.00 85.06 88 GLU A N 1
ATOM 709 C CA . GLU A 1 88 ? -5.846 9.996 21.881 1.00 85.06 88 GLU A CA 1
ATOM 710 C C . GLU A 1 88 ? -6.170 8.748 21.050 1.00 85.06 88 GLU A C 1
ATOM 712 O O . GLU A 1 88 ? -5.801 8.661 19.877 1.00 85.06 88 GLU A O 1
ATOM 717 N N . VAL A 1 89 ? -6.921 7.809 21.631 1.00 86.75 89 VAL A N 1
ATOM 718 C CA . VAL A 1 89 ? -7.358 6.590 20.939 1.00 86.75 89 VAL A CA 1
ATOM 719 C C . VAL A 1 89 ? -8.302 6.939 19.793 1.00 86.75 89 VAL A C 1
ATOM 721 O O . VAL A 1 89 ? -8.155 6.407 18.694 1.00 86.75 89 VAL A O 1
ATOM 724 N N . HIS A 1 90 ? -9.191 7.914 19.994 1.00 86.94 90 HIS A N 1
ATOM 725 C CA . HIS A 1 90 ? -10.073 8.394 18.934 1.00 86.94 90 HIS A CA 1
ATOM 726 C C . HIS A 1 90 ? -9.299 8.897 17.702 1.00 86.94 90 HIS A C 1
ATOM 728 O O . HIS A 1 90 ? -9.596 8.494 16.576 1.00 86.94 90 HIS A O 1
ATOM 734 N N . SER A 1 91 ? -8.262 9.718 17.910 1.00 89.69 91 SER A N 1
ATOM 735 C CA . SER A 1 91 ? -7.405 10.215 16.822 1.00 89.69 91 SER A CA 1
ATOM 736 C C . SER A 1 91 ? -6.696 9.073 16.077 1.00 89.69 91 SER A C 1
ATOM 738 O O . SER A 1 91 ? -6.698 9.029 14.844 1.00 89.69 91 SER A O 1
ATOM 740 N N . LYS A 1 92 ? -6.171 8.082 16.812 1.00 91.62 92 LYS A N 1
ATOM 741 C CA . LYS A 1 92 ? -5.531 6.894 16.220 1.00 91.62 92 LYS A CA 1
ATOM 742 C C . LYS A 1 92 ? -6.507 6.057 15.394 1.00 91.62 92 LYS A C 1
ATOM 744 O O . LYS A 1 92 ? -6.159 5.616 14.302 1.00 91.62 92 LYS A O 1
ATOM 749 N N . ILE A 1 93 ? -7.736 5.864 15.876 1.00 91.56 93 ILE A N 1
ATOM 750 C CA . ILE A 1 93 ? -8.783 5.145 15.136 1.00 91.56 93 ILE A CA 1
ATOM 751 C C . ILE A 1 93 ? -9.114 5.870 13.826 1.00 91.56 93 ILE A C 1
ATOM 753 O O . ILE A 1 93 ? -9.281 5.210 12.799 1.00 91.56 93 ILE A O 1
ATOM 757 N N . ILE A 1 94 ? -9.196 7.205 13.838 1.00 92.75 94 ILE A N 1
ATOM 758 C CA . ILE A 1 94 ? -9.434 7.996 12.622 1.00 92.75 94 ILE A CA 1
ATOM 759 C C . ILE A 1 94 ? -8.304 7.782 11.609 1.00 92.75 94 ILE A C 1
ATOM 761 O O . ILE A 1 94 ? -8.591 7.489 10.446 1.00 92.75 94 ILE A O 1
ATOM 765 N N . ASP A 1 95 ? -7.037 7.871 12.030 1.00 94.69 95 ASP A N 1
ATOM 766 C CA . ASP A 1 95 ? -5.904 7.656 11.119 1.00 94.69 95 ASP A CA 1
ATOM 767 C C . ASP A 1 95 ? -5.879 6.227 10.559 1.00 94.69 95 ASP A C 1
ATOM 769 O O . ASP A 1 95 ? -5.725 6.036 9.353 1.00 94.69 95 ASP A O 1
ATOM 773 N N . ILE A 1 96 ? -6.127 5.213 11.393 1.00 95.25 96 ILE A N 1
ATOM 774 C CA . ILE A 1 96 ? -6.185 3.818 10.935 1.00 95.25 96 ILE A CA 1
ATOM 775 C C . ILE A 1 96 ? -7.309 3.622 9.916 1.00 95.25 96 ILE A C 1
ATOM 777 O O . ILE A 1 96 ? -7.087 3.013 8.869 1.00 95.25 96 ILE A O 1
ATOM 781 N N . LYS A 1 97 ? -8.506 4.164 10.173 1.00 94.06 97 LYS A N 1
ATOM 782 C CA . LYS A 1 97 ? -9.627 4.101 9.222 1.00 94.06 97 LYS A CA 1
ATOM 783 C C . LYS A 1 97 ? -9.280 4.793 7.905 1.00 94.06 97 LYS A C 1
ATOM 785 O O . LYS A 1 97 ? -9.567 4.246 6.840 1.00 94.06 97 LYS A O 1
ATOM 790 N N . ARG A 1 98 ? -8.623 5.955 7.964 1.00 95.69 98 ARG A N 1
ATOM 791 C CA . ARG A 1 98 ? -8.131 6.673 6.781 1.00 95.69 98 ARG A CA 1
ATOM 792 C C . ARG A 1 98 ? -7.160 5.804 5.981 1.00 95.69 98 ARG A C 1
ATOM 794 O O . ARG A 1 98 ? -7.358 5.651 4.778 1.00 95.69 98 ARG A O 1
ATOM 801 N N . LYS A 1 99 ? -6.168 5.188 6.627 1.00 96.81 99 LYS A N 1
ATOM 802 C CA . LYS A 1 99 ? -5.191 4.303 5.969 1.00 96.81 99 LYS A CA 1
ATOM 803 C C . LYS A 1 99 ? -5.849 3.054 5.378 1.00 96.81 99 LYS A C 1
ATOM 805 O O . LYS A 1 99 ? -5.602 2.732 4.222 1.00 96.81 99 LYS A O 1
ATOM 810 N N . LEU A 1 100 ? -6.761 2.405 6.106 1.00 95.56 100 LEU A N 1
ATOM 811 C CA . LEU A 1 100 ? -7.540 1.266 5.597 1.00 95.56 100 LEU A CA 1
ATOM 812 C C . LEU A 1 100 ? -8.400 1.636 4.381 1.00 95.56 100 LEU A C 1
ATOM 814 O O . LEU A 1 100 ? -8.560 0.818 3.478 1.00 95.56 100 LEU A O 1
ATOM 818 N N . SER A 1 101 ? -8.900 2.874 4.301 1.00 94.88 101 SER A N 1
ATOM 819 C CA . SER A 1 101 ? -9.669 3.346 3.140 1.00 94.88 1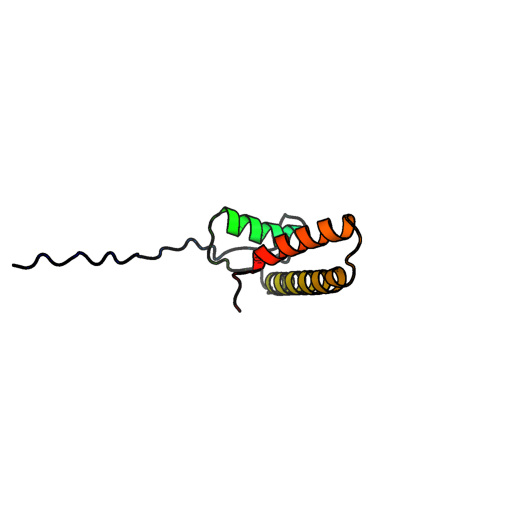01 SER A CA 1
ATOM 820 C C . SER A 1 101 ? -8.862 3.409 1.835 1.00 94.88 101 SER A C 1
ATOM 822 O O . SER A 1 101 ? -9.444 3.508 0.756 1.00 94.88 101 SER A O 1
ATOM 824 N N . LEU A 1 102 ? -7.527 3.343 1.902 1.00 94.94 102 LEU A N 1
ATOM 825 C CA . LEU A 1 102 ? -6.677 3.220 0.714 1.00 94.94 102 LEU A CA 1
ATOM 826 C C . LEU A 1 102 ? -6.783 1.826 0.077 1.00 94.94 102 LEU A C 1
ATOM 828 O O . LEU A 1 102 ? -6.530 1.681 -1.114 1.00 94.94 102 LEU A O 1
ATOM 832 N N . PHE A 1 103 ? -7.220 0.824 0.844 1.00 93.56 103 PHE A N 1
ATOM 833 C CA . PHE A 1 103 ? -7.374 -0.563 0.404 1.00 93.56 103 PHE A CA 1
ATOM 834 C C . PHE A 1 103 ? -8.822 -0.930 0.041 1.00 93.56 103 PHE A C 1
ATOM 836 O O . PHE A 1 103 ? -9.070 -2.059 -0.374 1.00 93.56 103 PHE A O 1
ATOM 843 N N . SER A 1 104 ? -9.790 -0.014 0.189 1.00 82.25 104 SER A N 1
ATOM 844 C CA . SER A 1 104 ? -11.233 -0.322 0.143 1.00 82.25 104 SER A CA 1
ATOM 845 C C . SER A 1 104 ? -11.764 -0.806 -1.214 1.00 82.25 104 SER A C 1
ATOM 847 O O . SER A 1 104 ? -12.907 -1.235 -1.283 1.00 82.25 104 SER A O 1
ATOM 849 N N . ASN A 1 105 ? -10.951 -0.750 -2.273 1.00 71.69 105 ASN A N 1
ATOM 850 C CA . ASN A 1 105 ? -11.299 -1.198 -3.627 1.00 71.69 105 ASN A CA 1
ATOM 851 C C . ASN A 1 105 ? -10.324 -2.260 -4.169 1.00 71.69 105 ASN A C 1
ATOM 853 O O . ASN A 1 105 ? -10.272 -2.490 -5.374 1.00 71.69 105 ASN A O 1
ATOM 857 N N . ILE A 1 106 ? -9.520 -2.871 -3.295 1.00 68.56 106 ILE A N 1
ATOM 858 C CA . ILE A 1 106 ? -8.593 -3.941 -3.666 1.00 68.56 106 ILE A CA 1
ATOM 859 C C . ILE A 1 106 ? -9.281 -5.273 -3.359 1.00 68.56 106 ILE A C 1
ATOM 861 O O . ILE A 1 106 ? -9.267 -5.735 -2.215 1.00 68.56 106 ILE A O 1
ATOM 865 N N . ASN A 1 107 ? -9.894 -5.862 -4.386 1.00 54.41 107 ASN A N 1
ATOM 866 C CA . ASN A 1 107 ? -10.458 -7.210 -4.347 1.00 54.41 107 ASN A CA 1
ATOM 867 C C . ASN A 1 107 ? -9.417 -8.173 -4.940 1.00 54.41 107 ASN A C 1
ATOM 869 O O . ASN A 1 107 ? -8.997 -7.962 -6.077 1.00 54.41 107 ASN A O 1
ATOM 873 N N . TYR A 1 108 ? -8.989 -9.180 -4.178 1.00 54.66 108 TYR A N 1
ATOM 874 C CA . TYR A 1 108 ? -8.131 -10.278 -4.638 1.00 54.66 108 TYR A CA 1
ATOM 875 C C . TYR A 1 108 ? -8.744 -11.612 -4.231 1.00 54.66 108 TYR A C 1
ATOM 877 O O . TYR A 1 108 ? -9.344 -11.659 -3.132 1.00 54.66 108 TYR A O 1
#

Secondary structure (DSSP, 8-state):
---------------EEEEE--TTSTT--S-SSHHHHHHHHHHHHHTT-SEEEE--TT--HHHHHHHHHHHHHHHHHHHHHT--S-HHHHHHHHHHHHHHTTSTT---

pLDDT: mean 88.19, std 14.58, range [41.88, 98.44]

Foldseek 3Di:
DDDDDDPPPPPPDAAAEEEDEALVAPPDPDDNDPVSLLVVLVVCVVVRHLYYHYDGDVDPVSVVSVVVSLVVLVVLLVVLVVVPPDPVSVVSNVVSVVSNVSCVNPDD

Sequence (108 aa):
MKKTAKETSFDNFFKIDLHIHTPSSSCYKGKKDDEEYLKILETAKKNDLRVIAITDHNSIEGYKKFLCIKEALAAKRDSYQEITDSKEVHSKIIDIKRKLSLFSNINY